Protein AF-T0YMU3-F1 (afdb_monomer_lite)

Organism: NCBI:txid410659

Structure (mmCIF, N/CA/C/O backbone):
data_AF-T0YMU3-F1
#
_entry.id   AF-T0YMU3-F1
#
loop_
_atom_site.group_PDB
_atom_site.id
_atom_site.type_symbol
_atom_site.label_atom_id
_atom_site.label_alt_id
_atom_site.label_comp_id
_atom_site.label_asym_id
_atom_site.label_entity_id
_atom_site.label_seq_id
_atom_site.pdbx_PDB_ins_code
_atom_site.Cartn_x
_atom_site.Cartn_y
_atom_site.Cartn_z
_atom_site.occupancy
_atom_site.B_iso_or_equiv
_atom_site.auth_seq_id
_atom_site.auth_comp_id
_atom_site.auth_asym_id
_atom_site.auth_atom_id
_atom_site.pdbx_PDB_model_num
ATOM 1 N N . MET A 1 1 ? -2.457 -45.341 -5.471 1.00 44.94 1 MET A N 1
ATOM 2 C CA . MET A 1 1 ? -1.521 -44.387 -6.099 1.00 44.94 1 MET A CA 1
ATOM 3 C C . MET A 1 1 ? -0.356 -44.243 -5.144 1.00 44.94 1 MET A C 1
ATOM 5 O O . MET A 1 1 ? -0.591 -43.843 -4.011 1.00 44.94 1 MET A O 1
ATOM 9 N N . ASN A 1 2 ? 0.832 -44.693 -5.548 1.00 43.16 2 ASN A N 1
ATOM 10 C CA . ASN A 1 2 ? 2.044 -44.592 -4.737 1.00 43.16 2 ASN A CA 1
ATOM 11 C C . ASN A 1 2 ? 2.611 -43.175 -4.875 1.00 43.16 2 ASN A C 1
ATOM 13 O O . ASN A 1 2 ? 2.679 -42.646 -5.979 1.00 43.16 2 ASN A O 1
ATOM 17 N N . PHE A 1 3 ? 3.002 -42.568 -3.755 1.00 49.69 3 PHE A N 1
ATOM 18 C CA . PHE A 1 3 ? 3.592 -41.224 -3.698 1.00 49.69 3 PHE A CA 1
ATOM 19 C C . PHE A 1 3 ? 5.042 -41.167 -4.225 1.00 49.69 3 PHE A C 1
ATOM 21 O O . PHE A 1 3 ? 5.629 -40.092 -4.270 1.00 49.69 3 PHE A O 1
ATOM 28 N N . GLU A 1 4 ? 5.613 -42.305 -4.629 1.00 56.09 4 GLU A N 1
ATOM 29 C CA . GLU A 1 4 ? 7.025 -42.444 -5.015 1.00 56.09 4 GLU A CA 1
ATOM 30 C C . GLU A 1 4 ? 7.305 -42.182 -6.508 1.00 56.09 4 GLU A C 1
ATOM 32 O O . GLU A 1 4 ? 8.465 -42.104 -6.896 1.00 56.09 4 GLU A O 1
ATOM 37 N N . ASP A 1 5 ? 6.268 -41.977 -7.330 1.00 59.19 5 ASP A N 1
ATOM 38 C CA . ASP A 1 5 ? 6.400 -41.716 -8.776 1.00 59.19 5 ASP A CA 1
ATOM 39 C C . ASP A 1 5 ? 6.232 -40.229 -9.156 1.00 59.19 5 ASP A C 1
ATOM 41 O O . ASP A 1 5 ? 6.132 -39.887 -10.337 1.00 59.19 5 ASP A O 1
ATOM 45 N N . LEU A 1 6 ? 6.178 -39.315 -8.179 1.00 56.62 6 LEU A N 1
ATOM 46 C CA . LEU A 1 6 ? 6.186 -37.882 -8.479 1.00 56.62 6 LEU A CA 1
ATOM 47 C C . LEU A 1 6 ? 7.613 -37.460 -8.857 1.00 56.62 6 LEU A C 1
ATOM 49 O O . LEU A 1 6 ? 8.537 -37.708 -8.080 1.00 56.62 6 LEU A O 1
ATOM 53 N N . PRO A 1 7 ? 7.829 -36.816 -10.019 1.00 61.72 7 PRO A N 1
ATOM 54 C CA . PRO A 1 7 ? 9.152 -36.331 -10.374 1.00 61.72 7 PRO A CA 1
ATOM 55 C C . PRO A 1 7 ? 9.630 -35.363 -9.289 1.00 61.72 7 PRO A C 1
ATOM 57 O O . PRO A 1 7 ? 8.963 -34.370 -8.994 1.00 61.72 7 PRO A O 1
ATOM 60 N N . VAL A 1 8 ? 10.789 -35.653 -8.693 1.00 61.91 8 VAL A N 1
ATOM 61 C CA . VAL A 1 8 ? 11.497 -34.709 -7.824 1.00 61.91 8 VAL A CA 1
ATOM 62 C C . VAL A 1 8 ? 11.990 -33.580 -8.721 1.00 61.91 8 VAL A C 1
ATOM 64 O O . VAL A 1 8 ? 13.068 -33.649 -9.310 1.00 61.91 8 VAL A O 1
ATOM 67 N N . VAL A 1 9 ? 11.155 -32.561 -8.895 1.00 61.34 9 VAL A N 1
ATOM 68 C CA . VAL A 1 9 ? 11.551 -31.329 -9.564 1.00 61.34 9 VAL A CA 1
ATOM 69 C C . VAL A 1 9 ? 12.441 -30.575 -8.587 1.00 61.34 9 VAL A C 1
ATOM 71 O O . VAL A 1 9 ? 12.018 -30.272 -7.472 1.00 61.34 9 VAL A O 1
ATOM 74 N N . ASP A 1 10 ? 13.685 -30.301 -8.978 1.00 61.12 10 ASP A N 1
ATOM 75 C CA . ASP A 1 10 ? 14.541 -29.407 -8.202 1.00 61.12 10 ASP A CA 1
ATOM 76 C C . ASP A 1 10 ? 13.818 -28.048 -8.110 1.00 61.12 10 ASP A C 1
ATOM 78 O O . ASP A 1 10 ? 13.547 -27.439 -9.151 1.00 61.12 10 ASP A O 1
ATOM 82 N N . PRO A 1 11 ? 13.474 -27.555 -6.906 1.00 55.94 11 PRO A N 1
ATOM 83 C CA . PRO A 1 11 ? 12.776 -26.280 -6.754 1.00 55.94 11 PRO A CA 1
ATOM 84 C C . PRO A 1 11 ? 13.601 -25.095 -7.281 1.00 55.94 11 PRO A C 1
ATOM 86 O O . PRO A 1 11 ? 13.056 -24.017 -7.487 1.00 55.94 11 PRO A O 1
ATOM 89 N N . ARG A 1 12 ? 14.904 -25.286 -7.543 1.00 57.00 12 ARG A N 1
ATOM 90 C CA . ARG A 1 12 ? 15.777 -24.312 -8.217 1.00 57.00 12 ARG A CA 1
ATOM 91 C C . ARG A 1 12 ? 15.673 -24.355 -9.748 1.00 57.00 12 ARG A C 1
ATOM 93 O O . ARG A 1 12 ? 16.160 -23.442 -10.401 1.00 57.00 12 ARG A O 1
ATOM 100 N N . VAL A 1 13 ? 15.087 -25.409 -10.322 1.00 54.06 13 VAL A N 1
ATOM 101 C CA . VAL A 1 13 ? 14.961 -25.633 -11.777 1.00 54.06 13 VAL A CA 1
ATOM 102 C C . VAL A 1 13 ? 13.567 -25.258 -12.285 1.00 54.06 13 VAL A C 1
ATOM 104 O O . VAL A 1 13 ? 13.437 -24.785 -13.411 1.00 54.06 13 VAL A O 1
ATOM 107 N N . ALA A 1 14 ? 12.527 -25.381 -11.455 1.00 53.16 14 ALA A N 1
ATOM 108 C CA . ALA A 1 14 ? 11.213 -24.802 -11.734 1.00 53.16 14 ALA A CA 1
ATOM 109 C C . ALA A 1 14 ? 11.181 -23.322 -11.333 1.00 53.16 14 ALA A C 1
ATOM 111 O O . ALA A 1 14 ? 10.471 -22.923 -10.413 1.00 53.16 14 ALA A O 1
ATOM 112 N N . GLN A 1 15 ? 11.977 -22.500 -12.012 1.00 59.16 15 GLN A N 1
ATOM 113 C CA . GLN A 1 15 ? 11.852 -21.058 -11.875 1.00 59.16 15 GLN A CA 1
ATOM 114 C C . GLN A 1 15 ? 10.600 -20.648 -12.653 1.00 59.16 15 GLN A C 1
ATOM 116 O O . GLN A 1 15 ? 10.617 -20.558 -13.881 1.00 59.16 15 GLN A O 1
ATOM 121 N N . VAL A 1 16 ? 9.482 -20.491 -11.943 1.00 62.75 16 VAL A N 1
ATOM 122 C CA . VAL A 1 16 ? 8.298 -19.843 -12.513 1.00 62.75 16 VAL A CA 1
ATOM 123 C C . VAL A 1 16 ? 8.773 -18.494 -13.070 1.00 62.75 16 VAL A C 1
ATOM 125 O O . VAL A 1 16 ? 9.503 -17.794 -12.359 1.00 62.75 16 VAL A O 1
ATOM 128 N N . PRO A 1 17 ? 8.473 -18.148 -14.335 1.00 75.19 17 PRO A N 1
ATOM 129 C CA . PRO A 1 17 ? 8.868 -16.855 -14.872 1.00 75.19 17 PRO A CA 1
ATOM 130 C C . PRO A 1 17 ? 8.362 -15.741 -13.956 1.00 75.19 17 PRO A C 1
ATOM 132 O O . PRO A 1 17 ? 7.219 -15.794 -13.504 1.00 75.19 17 PRO A O 1
ATOM 135 N N . PHE A 1 18 ? 9.203 -14.739 -13.701 1.00 80.88 18 PHE A N 1
ATOM 136 C CA . PHE A 1 18 ? 8.749 -13.513 -13.057 1.00 80.88 18 PHE A CA 1
ATOM 137 C C . PHE A 1 18 ? 7.575 -12.906 -13.836 1.00 80.88 18 PHE A C 1
ATOM 139 O O . PHE A 1 18 ? 7.541 -12.965 -15.067 1.00 80.88 18 PHE A O 1
ATOM 146 N N . GLY A 1 19 ? 6.642 -12.294 -13.116 1.00 80.44 19 GLY A N 1
ATOM 147 C CA . GLY A 1 19 ? 5.467 -11.629 -13.677 1.00 80.44 19 GLY A CA 1
ATOM 148 C C . GLY A 1 19 ? 4.324 -12.602 -13.955 1.00 80.44 19 GLY A C 1
ATOM 149 O O . GLY A 1 19 ? 3.495 -12.350 -14.824 1.00 80.44 19 GLY A O 1
ATOM 150 N N . SER A 1 20 ? 4.302 -13.738 -13.257 1.00 86.75 20 SER A N 1
ATOM 151 C CA . SER A 1 20 ? 3.274 -14.772 -13.402 1.00 86.75 20 SER A CA 1
ATOM 152 C C . SER A 1 20 ? 2.088 -14.585 -12.454 1.00 86.75 20 SER A C 1
ATOM 154 O O . SER A 1 20 ? 1.052 -15.227 -12.629 1.00 86.75 20 SER A O 1
ATOM 156 N N . MET A 1 21 ? 2.231 -13.721 -11.446 1.00 88.50 21 MET A N 1
ATOM 157 C CA . MET A 1 21 ? 1.178 -13.439 -10.475 1.00 88.50 21 MET A CA 1
ATOM 158 C C . MET A 1 21 ? 0.064 -12.585 -11.083 1.00 88.50 21 MET A C 1
ATOM 160 O O . MET A 1 21 ? 0.312 -11.671 -11.866 1.00 88.50 21 MET A O 1
ATOM 164 N N . GLU A 1 22 ? -1.177 -12.862 -10.679 1.00 92.75 22 GLU A N 1
ATOM 165 C CA . GLU A 1 22 ? -2.314 -12.013 -11.030 1.00 92.75 22 GLU A CA 1
ATOM 166 C C . GLU A 1 22 ? -2.095 -10.585 -10.520 1.00 92.75 22 GLU A C 1
ATOM 168 O O . GLU A 1 22 ? -1.696 -10.378 -9.364 1.00 92.75 22 GLU A O 1
ATOM 173 N N . THR A 1 23 ? -2.404 -9.613 -11.384 1.00 95.31 23 THR A N 1
ATOM 174 C CA . THR A 1 23 ? -2.271 -8.184 -11.089 1.00 95.31 23 THR A CA 1
ATOM 175 C C . THR A 1 23 ? -3.065 -7.805 -9.852 1.00 95.31 23 THR A C 1
ATOM 177 O O . THR A 1 23 ? -2.510 -7.163 -8.975 1.00 95.31 23 THR A O 1
ATOM 180 N N . VAL A 1 24 ? -4.325 -8.232 -9.736 1.00 97.31 24 VAL A N 1
ATOM 181 C CA . VAL A 1 24 ? -5.181 -7.939 -8.579 1.00 97.31 24 VAL A CA 1
ATOM 182 C C . VAL A 1 24 ? -5.633 -9.243 -7.943 1.00 97.31 24 VAL A C 1
ATOM 184 O O . VAL A 1 24 ? -6.278 -10.061 -8.593 1.00 97.31 24 VAL A O 1
ATOM 187 N N . THR A 1 25 ? -5.341 -9.423 -6.658 1.00 97.75 25 THR A N 1
ATOM 188 C CA . THR A 1 25 ? -5.752 -10.610 -5.898 1.00 97.75 25 THR A CA 1
ATOM 189 C C . THR A 1 25 ? -6.346 -10.204 -4.553 1.00 97.75 25 THR A C 1
ATOM 191 O O . THR A 1 25 ? -5.732 -9.457 -3.791 1.00 97.75 25 THR A O 1
ATOM 194 N N . GLU A 1 26 ? -7.518 -10.739 -4.216 1.00 97.00 26 GLU A N 1
ATOM 195 C CA . GLU A 1 26 ? -8.064 -10.664 -2.857 1.00 97.00 26 GLU A CA 1
ATOM 196 C C . GLU A 1 26 ? -7.357 -11.700 -1.975 1.00 97.00 26 GLU A C 1
ATOM 198 O O . GLU A 1 26 ? -7.440 -12.902 -2.223 1.00 97.00 26 GLU A O 1
ATOM 203 N N . ILE A 1 27 ? -6.631 -11.240 -0.956 1.00 93.62 27 ILE A N 1
ATOM 204 C CA . ILE A 1 27 ? -5.847 -12.105 -0.055 1.00 93.62 27 ILE A CA 1
ATOM 205 C C . ILE A 1 27 ? -6.704 -12.582 1.134 1.00 93.62 27 ILE A C 1
ATOM 207 O O . ILE A 1 27 ? -6.351 -13.520 1.847 1.00 93.62 27 ILE A O 1
ATOM 211 N N . GLY A 1 28 ? -7.860 -11.952 1.335 1.00 92.31 28 GLY A N 1
ATOM 212 C CA . GLY A 1 28 ? -8.831 -12.253 2.377 1.00 92.31 28 GLY A CA 1
ATOM 213 C C . GLY A 1 28 ? -9.888 -11.148 2.459 1.00 92.31 28 GLY A C 1
ATOM 214 O O . GLY A 1 28 ? -9.933 -10.286 1.582 1.00 92.31 28 GLY A O 1
ATOM 215 N N . PRO A 1 29 ? -10.713 -11.121 3.520 1.00 90.94 29 PRO A N 1
ATOM 216 C CA . PRO A 1 29 ? -11.782 -10.127 3.646 1.00 90.94 29 PRO A CA 1
ATOM 217 C C . PRO A 1 29 ? -11.267 -8.688 3.807 1.00 90.94 29 PRO A C 1
ATOM 219 O O . PRO A 1 29 ? -11.980 -7.750 3.467 1.00 90.94 29 PRO A O 1
ATOM 222 N N . ASN A 1 30 ? -10.032 -8.518 4.295 1.00 95.62 30 ASN A N 1
ATOM 223 C CA . ASN A 1 30 ? -9.503 -7.223 4.732 1.00 95.62 30 ASN A CA 1
ATOM 224 C C . ASN A 1 30 ? -8.261 -6.783 3.937 1.00 95.62 30 ASN A C 1
ATOM 226 O O . ASN A 1 30 ? -7.572 -5.854 4.354 1.00 95.62 30 ASN A O 1
ATOM 230 N N . ALA A 1 31 ? -7.911 -7.473 2.847 1.00 97.38 31 ALA A N 1
ATOM 231 C CA . ALA A 1 31 ? -6.704 -7.156 2.089 1.00 97.38 31 ALA A CA 1
ATOM 232 C C . ALA A 1 31 ? -6.831 -7.486 0.600 1.00 97.38 31 ALA A C 1
ATOM 234 O O . ALA A 1 31 ? -7.190 -8.604 0.219 1.00 97.38 31 ALA A O 1
ATOM 235 N N . ILE A 1 32 ? -6.445 -6.525 -0.237 1.00 98.25 32 ILE A N 1
ATOM 236 C CA . ILE A 1 32 ? -6.298 -6.686 -1.686 1.00 98.25 32 ILE A CA 1
ATOM 237 C C . ILE A 1 32 ? -4.840 -6.403 -2.038 1.00 98.25 32 ILE A C 1
ATOM 239 O O . ILE A 1 32 ? -4.292 -5.396 -1.599 1.00 98.25 32 ILE A O 1
ATOM 243 N N . ARG A 1 33 ? -4.206 -7.277 -2.820 1.00 97.56 33 ARG A N 1
ATOM 244 C CA . ARG A 1 33 ? -2.864 -7.060 -3.372 1.00 97.56 33 ARG A CA 1
ATOM 245 C C . ARG A 1 33 ? -2.971 -6.635 -4.827 1.00 97.56 33 ARG A C 1
ATOM 247 O O . ARG A 1 33 ? -3.731 -7.240 -5.582 1.00 97.56 33 ARG A O 1
ATOM 254 N N . ILE A 1 34 ? -2.170 -5.648 -5.204 1.00 97.19 34 ILE A N 1
ATOM 255 C CA . ILE A 1 34 ? -2.026 -5.147 -6.564 1.00 97.19 34 ILE A CA 1
ATOM 256 C C . ILE A 1 34 ? -0.542 -5.200 -6.936 1.00 97.19 34 ILE A C 1
ATOM 258 O O . ILE A 1 34 ? 0.286 -4.580 -6.270 1.00 97.19 34 ILE A O 1
ATOM 262 N N . VAL A 1 35 ? -0.200 -5.968 -7.966 1.00 94.81 35 VAL A N 1
ATOM 263 C CA . VAL A 1 35 ? 1.173 -6.162 -8.448 1.00 94.81 35 VAL A CA 1
ATOM 264 C C . VAL A 1 35 ? 1.442 -5.184 -9.584 1.00 94.81 35 VAL A C 1
ATOM 266 O O . VAL A 1 35 ? 0.740 -5.200 -10.594 1.00 94.81 35 VAL A O 1
ATOM 269 N N . ALA A 1 36 ? 2.463 -4.346 -9.432 1.00 93.19 36 ALA A N 1
ATOM 270 C CA . ALA A 1 36 ? 2.883 -3.435 -10.488 1.00 93.19 36 ALA A CA 1
ATOM 271 C C . ALA A 1 36 ? 3.528 -4.196 -11.664 1.00 93.19 36 ALA A C 1
ATOM 273 O O . ALA A 1 36 ? 4.223 -5.190 -11.442 1.00 93.19 36 ALA A O 1
ATOM 274 N N . PRO A 1 37 ? 3.385 -3.721 -12.916 1.00 90.75 37 PRO A N 1
ATOM 275 C CA . PRO A 1 37 ? 3.946 -4.369 -14.105 1.00 90.75 37 PRO A CA 1
ATOM 276 C C . PRO A 1 37 ? 5.457 -4.095 -14.261 1.00 90.75 37 PRO A C 1
ATOM 278 O O . PRO A 1 37 ? 5.933 -3.680 -15.315 1.00 90.75 37 PRO A O 1
ATOM 281 N N . ASN A 1 38 ? 6.234 -4.299 -13.195 1.00 88.94 38 ASN A N 1
ATOM 282 C CA . ASN A 1 38 ? 7.669 -4.018 -13.119 1.00 88.94 38 ASN A CA 1
ATOM 283 C C . ASN A 1 38 ? 8.489 -5.247 -12.688 1.00 88.94 38 ASN A C 1
ATOM 285 O O . ASN A 1 38 ? 9.461 -5.109 -11.947 1.00 88.94 38 ASN A O 1
ATOM 289 N N . ALA A 1 39 ? 8.098 -6.444 -13.135 1.00 89.75 39 ALA A N 1
ATOM 290 C CA . ALA A 1 39 ? 8.767 -7.707 -12.824 1.00 89.75 39 ALA A CA 1
ATOM 291 C C . ALA A 1 39 ? 10.267 -7.699 -13.193 1.00 89.75 39 ALA A C 1
ATOM 293 O O . ALA A 1 39 ? 10.661 -7.275 -14.282 1.00 89.75 39 ALA A O 1
ATOM 294 N N . SER A 1 40 ? 11.123 -8.175 -12.288 1.00 84.88 40 SER A N 1
ATOM 295 C CA . SER A 1 40 ? 12.583 -8.208 -12.457 1.00 84.88 40 SER A CA 1
ATOM 296 C C . SER A 1 40 ? 13.233 -9.148 -11.432 1.00 84.88 40 SER A C 1
ATOM 298 O O . SER A 1 40 ? 12.578 -9.548 -10.475 1.00 84.88 40 SER A O 1
ATOM 300 N N . PRO A 1 41 ? 14.538 -9.461 -11.534 1.00 85.56 41 PRO A N 1
ATOM 301 C CA . PRO A 1 41 ? 15.234 -10.203 -10.481 1.00 85.56 41 PRO A CA 1
ATOM 302 C C . PRO A 1 41 ? 15.147 -9.570 -9.082 1.00 85.56 41 PRO A C 1
ATOM 304 O O . PRO A 1 41 ? 15.241 -10.292 -8.095 1.00 85.56 41 PRO A O 1
ATOM 307 N N . MET A 1 42 ? 14.971 -8.245 -8.996 1.00 83.31 42 MET A N 1
ATOM 308 C CA . MET A 1 42 ? 14.868 -7.519 -7.724 1.00 83.31 42 MET A CA 1
ATOM 309 C C . MET A 1 42 ? 13.428 -7.412 -7.215 1.00 83.31 42 MET A C 1
ATOM 311 O O . MET A 1 42 ? 13.195 -7.466 -6.013 1.00 83.31 42 MET A O 1
ATOM 315 N N . THR A 1 43 ? 12.463 -7.273 -8.122 1.00 83.81 43 THR A N 1
ATOM 316 C CA . THR A 1 43 ? 11.035 -7.072 -7.812 1.00 83.81 43 THR A CA 1
ATOM 317 C C . THR A 1 43 ? 10.211 -8.354 -7.937 1.00 83.81 43 THR A C 1
ATOM 319 O O . THR A 1 43 ? 9.021 -8.341 -7.645 1.00 83.81 43 THR A O 1
ATOM 322 N N . LEU A 1 44 ? 10.831 -9.467 -8.341 1.00 89.25 44 LEU A N 1
ATOM 323 C CA . LEU A 1 44 ? 10.187 -10.748 -8.632 1.00 89.25 44 LEU A CA 1
ATOM 324 C C . LEU A 1 44 ? 9.033 -10.549 -9.622 1.00 89.25 44 LEU A C 1
ATOM 326 O O . LEU A 1 44 ? 9.260 -10.041 -10.718 1.00 89.25 44 LEU A O 1
ATOM 330 N N . ASP A 1 45 ? 7.807 -10.912 -9.250 1.00 88.56 45 ASP A N 1
ATOM 331 C CA . ASP A 1 45 ? 6.618 -10.708 -10.077 1.00 88.56 45 ASP A CA 1
ATOM 332 C C . ASP A 1 45 ? 6.195 -9.242 -10.232 1.00 88.56 45 ASP A C 1
ATOM 334 O O . ASP A 1 45 ? 5.412 -8.928 -11.125 1.00 88.56 45 ASP A O 1
ATOM 338 N N . GLY A 1 46 ? 6.751 -8.352 -9.412 1.00 89.75 46 GLY A N 1
ATOM 339 C CA . GLY A 1 46 ? 6.484 -6.923 -9.397 1.00 89.75 46 GLY A CA 1
ATOM 340 C C . GLY A 1 46 ? 6.384 -6.387 -7.971 1.00 89.75 46 GLY A C 1
ATOM 341 O O . GLY A 1 46 ? 6.232 -7.132 -6.999 1.00 89.75 46 GLY A O 1
ATOM 342 N N . THR A 1 47 ? 6.456 -5.065 -7.833 1.00 90.31 47 THR A N 1
ATOM 343 C CA . THR A 1 47 ? 6.228 -4.404 -6.546 1.00 90.31 47 THR A CA 1
ATOM 344 C C . THR A 1 47 ? 4.781 -4.624 -6.118 1.00 90.31 47 THR A C 1
ATOM 346 O O . THR A 1 47 ? 3.853 -4.361 -6.881 1.00 90.31 47 THR A O 1
ATOM 349 N N . ASN A 1 48 ? 4.587 -5.083 -4.884 1.00 93.75 48 ASN A N 1
ATOM 350 C CA . ASN A 1 48 ? 3.260 -5.276 -4.317 1.00 93.75 48 ASN A CA 1
ATOM 351 C C . ASN A 1 48 ? 2.793 -4.002 -3.618 1.00 93.75 48 ASN A C 1
ATOM 353 O O . ASN A 1 48 ? 3.428 -3.560 -2.668 1.00 93.75 48 ASN A O 1
ATOM 357 N N . THR A 1 49 ? 1.646 -3.483 -4.037 1.00 95.25 49 THR A N 1
ATOM 358 C CA . THR A 1 49 ? 0.855 -2.517 -3.276 1.00 95.25 49 THR A CA 1
ATOM 359 C C . THR A 1 49 ? -0.306 -3.247 -2.624 1.00 95.25 49 THR A C 1
ATOM 361 O O . THR A 1 49 ? -0.976 -4.053 -3.272 1.00 95.25 49 THR A O 1
ATOM 364 N N . TYR A 1 50 ? -0.568 -2.977 -1.349 1.00 96.94 50 TYR A N 1
ATOM 365 C CA . TYR A 1 50 ? -1.701 -3.575 -0.642 1.00 96.94 50 TYR A CA 1
ATOM 366 C C . TYR A 1 50 ? -2.733 -2.521 -0.266 1.00 96.94 50 TYR A C 1
ATOM 368 O O . TYR A 1 50 ? -2.390 -1.417 0.145 1.00 96.94 50 TYR A O 1
ATOM 376 N N . LEU A 1 51 ? -4.006 -2.885 -0.358 1.00 97.94 51 LEU A N 1
ATOM 377 C CA . LEU A 1 51 ? -5.118 -2.133 0.208 1.00 97.94 51 LEU A CA 1
ATOM 378 C C . LEU A 1 51 ? -5.598 -2.883 1.447 1.00 97.94 51 LEU A C 1
ATOM 380 O O . LEU A 1 51 ? -6.155 -3.976 1.320 1.00 97.94 51 LEU A O 1
ATOM 384 N N . LEU A 1 52 ? -5.346 -2.328 2.633 1.00 98.06 52 LEU A N 1
ATOM 385 C CA . LEU A 1 52 ? -5.897 -2.838 3.889 1.00 98.06 52 LEU A CA 1
ATOM 386 C C . LEU A 1 52 ? -7.284 -2.246 4.082 1.00 98.06 52 LEU A C 1
ATOM 388 O O . LEU A 1 52 ? -7.398 -1.031 4.194 1.00 98.06 52 LEU A O 1
ATOM 392 N N . VAL A 1 53 ? -8.308 -3.091 4.146 1.00 98.19 53 VAL A N 1
ATOM 393 C CA . VAL A 1 53 ? -9.716 -2.681 4.130 1.00 98.19 53 VAL A CA 1
ATOM 394 C C . VAL A 1 53 ? -10.353 -2.902 5.501 1.00 98.19 53 VAL A C 1
ATOM 396 O O . VAL A 1 53 ? -10.330 -4.014 6.035 1.00 98.19 53 VAL A O 1
ATOM 399 N N . GLY A 1 54 ? -10.908 -1.831 6.066 1.00 97.56 54 GLY A N 1
ATOM 400 C CA . GLY A 1 54 ? -11.699 -1.838 7.292 1.00 97.56 54 GLY A CA 1
ATOM 401 C C . GLY A 1 54 ? -13.152 -2.260 7.064 1.00 97.56 54 GLY A C 1
ATOM 402 O O . GLY A 1 54 ? -13.636 -2.361 5.935 1.00 97.56 54 GLY A O 1
ATOM 403 N N . ASP A 1 55 ? -13.876 -2.505 8.157 1.00 96.62 55 ASP A N 1
ATOM 404 C CA . ASP A 1 55 ? -15.262 -2.990 8.119 1.00 96.62 55 ASP A CA 1
ATOM 405 C C . ASP A 1 55 ? -16.288 -1.937 7.660 1.00 96.62 55 ASP A C 1
ATOM 407 O O . ASP A 1 55 ? -17.448 -2.275 7.410 1.00 96.62 55 ASP A O 1
ATOM 411 N N . LYS A 1 56 ? -15.873 -0.676 7.494 1.00 97.12 56 LYS A N 1
ATOM 412 C CA . LYS A 1 56 ? -16.666 0.426 6.928 1.00 97.12 56 LYS A CA 1
ATOM 413 C C . LYS A 1 56 ? -16.054 0.981 5.643 1.00 97.12 56 LYS A C 1
A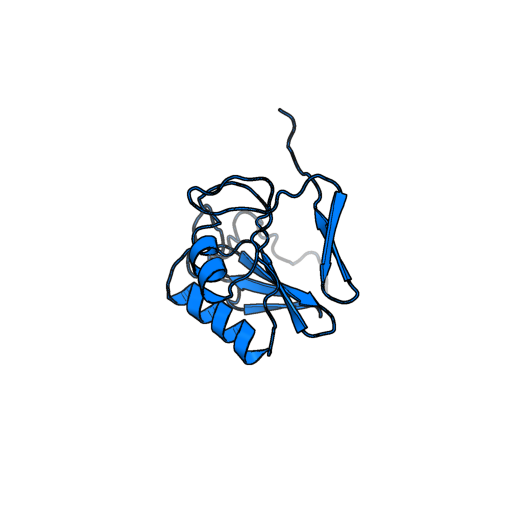TOM 415 O O . LYS A 1 56 ? -16.341 2.118 5.282 1.00 97.12 56 LYS A O 1
ATOM 420 N N . LEU A 1 57 ? -15.266 0.165 4.940 1.00 96.94 57 LEU A N 1
ATOM 421 C CA . LEU A 1 57 ? -14.619 0.488 3.662 1.00 96.94 57 LEU A CA 1
ATOM 422 C C . LEU A 1 57 ? -13.505 1.540 3.748 1.00 96.94 57 LEU A C 1
ATOM 424 O O . LEU A 1 57 ? -12.932 1.877 2.712 1.00 96.94 57 LEU A O 1
ATOM 428 N N . SER A 1 58 ? -13.136 2.006 4.947 1.00 98.19 58 SER A N 1
ATOM 429 C CA . SER A 1 58 ? -11.886 2.744 5.130 1.00 98.19 58 SER A CA 1
ATOM 430 C C . SER A 1 58 ? -10.727 1.900 4.604 1.00 98.19 58 SER A C 1
ATOM 432 O O . SER A 1 58 ? -10.693 0.690 4.839 1.00 98.19 58 SER A O 1
ATOM 434 N N . THR A 1 59 ? -9.767 2.509 3.911 1.00 98.25 59 THR A N 1
ATOM 435 C CA . THR A 1 59 ? -8.605 1.783 3.395 1.00 98.25 59 THR A CA 1
ATOM 436 C C . THR A 1 59 ? -7.291 2.495 3.666 1.00 98.25 59 THR A C 1
ATOM 438 O O . THR A 1 59 ? -7.174 3.709 3.503 1.00 98.25 59 THR A O 1
ATOM 441 N N . PHE A 1 60 ? -6.267 1.723 4.021 1.00 98.12 60 PHE A N 1
ATOM 442 C CA . PHE A 1 60 ? -4.877 2.169 3.948 1.00 98.12 60 PHE A CA 1
ATOM 443 C C . PHE A 1 60 ? -4.205 1.584 2.709 1.00 98.12 60 PHE A C 1
ATOM 445 O O . PHE A 1 60 ? -4.401 0.408 2.398 1.00 98.12 60 PHE A O 1
ATOM 452 N N . ILE A 1 61 ? -3.412 2.400 2.016 1.00 97.00 61 ILE A N 1
ATOM 453 C CA . ILE A 1 61 ? -2.571 1.968 0.894 1.00 97.00 61 ILE A CA 1
ATOM 454 C C . ILE A 1 61 ? -1.180 1.675 1.452 1.00 97.00 61 ILE A C 1
ATOM 456 O O . ILE A 1 61 ? -0.552 2.564 2.013 1.00 97.00 61 ILE A O 1
ATOM 460 N N . VAL A 1 62 ? -0.691 0.449 1.315 1.00 95.12 62 VAL A N 1
ATOM 461 C CA . VAL A 1 62 ? 0.619 0.024 1.826 1.00 95.12 62 VAL A CA 1
ATOM 462 C C . VAL A 1 62 ? 1.581 -0.167 0.666 1.00 95.12 62 VAL A C 1
ATOM 464 O O . VAL A 1 62 ? 1.232 -0.858 -0.293 1.00 95.12 62 VAL A O 1
ATOM 467 N N . ASP A 1 63 ? 2.770 0.427 0.778 1.00 91.50 63 ASP A N 1
ATOM 468 C CA . ASP A 1 63 ? 3.850 0.386 -0.216 1.00 91.50 63 ASP A CA 1
ATOM 469 C C . ASP A 1 63 ? 3.337 0.687 -1.638 1.00 91.50 63 ASP A C 1
ATOM 471 O O . ASP A 1 63 ? 3.243 -0.198 -2.501 1.00 91.50 63 ASP A O 1
ATOM 475 N N . PRO A 1 64 ? 2.918 1.942 -1.895 1.00 86.69 64 PRO A N 1
ATOM 476 C CA . PRO A 1 64 ? 2.434 2.342 -3.204 1.00 86.69 64 PRO A CA 1
ATOM 477 C C . PRO A 1 64 ? 3.619 2.303 -4.166 1.00 86.69 64 PRO A C 1
ATOM 479 O O . PRO A 1 64 ? 4.508 3.142 -4.062 1.00 86.69 64 PRO A O 1
ATOM 482 N N . GLY A 1 65 ? 3.632 1.298 -5.048 1.00 82.50 65 GLY A N 1
ATOM 483 C CA . GLY A 1 65 ? 4.782 0.902 -5.856 1.00 82.50 65 GLY A CA 1
ATOM 484 C C . GLY A 1 65 ? 5.267 1.965 -6.859 1.00 82.50 65 GLY A C 1
ATOM 485 O O . GLY A 1 65 ? 5.306 3.158 -6.560 1.00 82.50 65 GLY A O 1
ATOM 486 N N . PRO A 1 66 ? 5.704 1.586 -8.069 1.00 83.62 66 PRO A N 1
ATOM 487 C CA . PRO A 1 66 ? 6.253 2.562 -9.004 1.00 83.62 66 PRO A CA 1
ATOM 488 C C . PRO A 1 66 ? 5.202 3.604 -9.411 1.00 83.62 66 PRO A C 1
ATOM 490 O O . PRO A 1 66 ? 4.007 3.313 -9.506 1.00 83.62 66 PRO A O 1
ATOM 493 N N . SER A 1 67 ? 5.658 4.813 -9.737 1.00 83.81 67 SER A N 1
ATOM 494 C CA . SER A 1 67 ? 4.805 5.941 -10.156 1.00 83.81 67 SER A CA 1
ATOM 495 C C . SER A 1 67 ? 4.287 5.831 -11.600 1.00 83.81 67 SER A C 1
ATOM 497 O O . SER A 1 67 ? 3.799 6.799 -12.187 1.00 83.81 67 SER A O 1
ATOM 499 N N . THR A 1 68 ? 4.382 4.644 -12.200 1.00 88.38 68 THR A N 1
ATOM 500 C CA . THR A 1 68 ? 3.912 4.384 -13.561 1.00 88.38 68 THR A CA 1
ATOM 501 C C . THR A 1 68 ? 2.408 4.602 -13.665 1.00 88.38 68 THR A C 1
ATOM 503 O O . THR A 1 68 ? 1.650 4.079 -12.849 1.00 88.38 68 THR A O 1
ATOM 506 N N . LEU A 1 69 ? 1.976 5.300 -14.718 1.00 89.00 69 LEU A N 1
ATOM 507 C CA . LEU A 1 69 ? 0.565 5.611 -14.954 1.00 89.00 69 LEU A CA 1
ATOM 508 C C . LEU A 1 69 ? -0.337 4.366 -14.922 1.00 89.00 69 LEU A C 1
ATOM 510 O O . LEU A 1 69 ? -1.423 4.428 -14.363 1.00 89.00 69 LEU A O 1
ATOM 514 N N . GLU A 1 70 ? 0.117 3.243 -15.484 1.00 91.19 70 GLU A N 1
ATOM 515 C CA . GLU A 1 70 ? -0.633 1.980 -15.490 1.00 91.19 70 GLU A CA 1
ATOM 516 C C . GLU A 1 70 ? -0.933 1.477 -14.069 1.00 91.19 70 GLU A C 1
ATOM 518 O O . GLU A 1 70 ? -2.093 1.249 -13.738 1.00 91.19 70 GLU A O 1
ATOM 523 N N . HIS A 1 71 ? 0.083 1.401 -13.200 1.00 92.62 71 HIS A N 1
ATOM 524 C CA . HIS A 1 71 ? -0.097 0.980 -11.804 1.00 92.62 71 HIS A CA 1
ATOM 525 C C . HIS A 1 71 ? -0.984 1.948 -11.014 1.00 92.62 71 HIS A C 1
ATOM 527 O O . HIS A 1 71 ? -1.864 1.521 -10.269 1.00 92.62 71 HIS A O 1
ATOM 533 N N . LEU A 1 72 ? -0.801 3.259 -11.211 1.00 92.00 72 LEU A N 1
ATOM 534 C CA . LEU A 1 72 ? -1.625 4.277 -10.552 1.00 92.00 72 LEU A CA 1
ATOM 535 C C . LEU A 1 72 ? -3.109 4.132 -10.923 1.00 92.00 72 LEU A C 1
ATOM 537 O O . LEU A 1 72 ? -3.975 4.198 -10.048 1.00 92.00 72 LEU A O 1
ATOM 541 N N . LEU A 1 73 ? -3.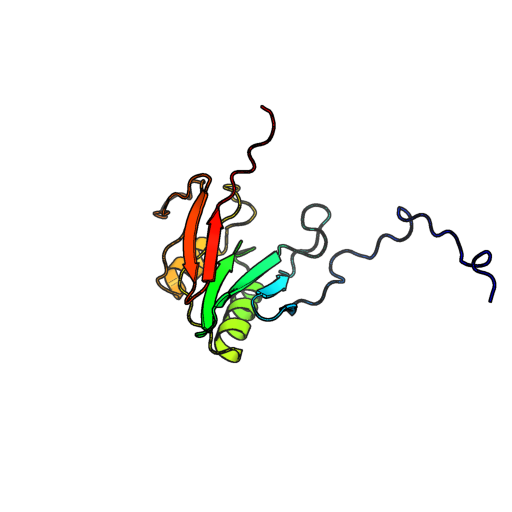399 3.919 -12.210 1.00 94.06 73 LEU A N 1
ATOM 542 C CA . LEU A 1 73 ? -4.761 3.716 -12.701 1.00 94.06 73 LEU A CA 1
ATOM 543 C C . LEU A 1 73 ? -5.365 2.405 -12.194 1.00 94.06 73 LEU A C 1
ATOM 545 O O . LEU A 1 73 ? -6.545 2.399 -11.851 1.00 94.06 73 LEU A O 1
ATOM 549 N N . GLU A 1 74 ? -4.583 1.329 -12.099 1.00 96.19 74 GLU A N 1
ATOM 550 C CA . GLU A 1 74 ? -5.064 0.048 -11.573 1.00 96.19 74 GLU A CA 1
ATOM 551 C C . GLU A 1 74 ? -5.448 0.168 -10.091 1.00 96.19 74 GLU A C 1
ATOM 553 O O . GLU A 1 74 ? -6.561 -0.189 -9.703 1.00 96.19 74 GLU A O 1
ATOM 558 N N . VAL A 1 75 ? -4.581 0.764 -9.262 1.00 96.19 75 VAL A N 1
ATOM 559 C CA . VAL A 1 75 ? -4.871 1.003 -7.836 1.00 96.19 75 VAL A CA 1
ATOM 560 C C . VAL A 1 75 ? -6.116 1.864 -7.659 1.00 96.19 75 VAL A C 1
ATOM 562 O O . VAL A 1 75 ? -7.011 1.504 -6.888 1.00 96.19 75 VAL A O 1
ATOM 565 N N . LYS A 1 76 ? -6.221 2.963 -8.411 1.00 95.75 76 LYS A N 1
ATOM 566 C CA . LYS A 1 76 ? -7.398 3.836 -8.382 1.00 95.75 76 LYS A CA 1
ATOM 567 C C . LYS A 1 76 ? -8.662 3.101 -8.827 1.00 95.75 76 LYS A C 1
ATOM 569 O O . LYS A 1 76 ? -9.684 3.183 -8.152 1.00 95.75 76 LYS A O 1
ATOM 574 N N . GLY A 1 77 ? -8.583 2.334 -9.911 1.00 97.56 77 GLY A N 1
ATOM 575 C CA . GLY A 1 77 ? -9.699 1.548 -10.424 1.00 97.56 77 GLY A CA 1
ATOM 576 C C . GLY A 1 77 ? -10.202 0.519 -9.412 1.00 97.56 77 GLY A C 1
ATOM 577 O O . GLY A 1 77 ? -11.413 0.349 -9.262 1.00 97.56 77 GLY A O 1
ATOM 578 N N . VAL A 1 78 ? -9.303 -0.129 -8.665 1.00 97.88 78 VAL A N 1
ATOM 579 C CA . VAL A 1 78 ? -9.682 -1.044 -7.578 1.00 97.88 78 VAL A CA 1
ATOM 580 C C . VAL A 1 78 ? -10.379 -0.293 -6.442 1.00 97.88 78 VAL A C 1
ATOM 582 O O . VAL A 1 78 ? -11.442 -0.742 -6.008 1.00 97.88 78 VAL A O 1
ATOM 585 N N . ILE A 1 79 ? -9.831 0.843 -5.995 1.00 97.69 79 ILE A N 1
ATOM 586 C CA . ILE A 1 79 ? -10.427 1.691 -4.945 1.00 97.69 79 ILE A CA 1
ATOM 587 C C . ILE A 1 79 ? -11.848 2.115 -5.338 1.00 97.69 79 ILE A C 1
ATOM 589 O O . ILE A 1 79 ? -12.791 1.877 -4.582 1.00 97.69 79 ILE A O 1
ATOM 593 N N . GLU A 1 80 ? -12.027 2.654 -6.546 1.00 97.69 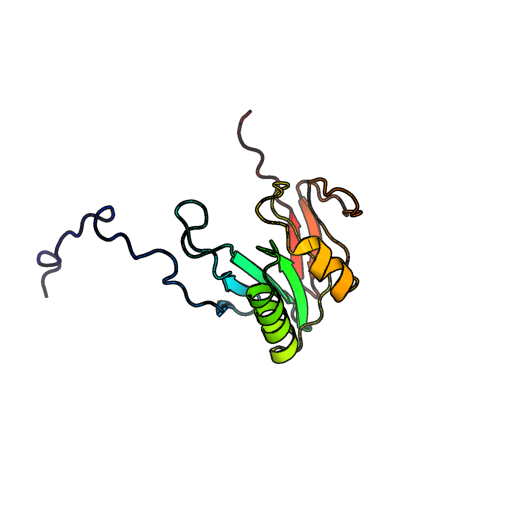80 GLU A N 1
ATOM 594 C CA . GLU A 1 80 ? -13.323 3.113 -7.057 1.00 97.69 80 GLU A CA 1
ATOM 595 C C . GLU A 1 80 ? -14.323 1.960 -7.204 1.00 97.69 80 GLU A C 1
ATOM 597 O O . GLU A 1 80 ? -15.453 2.041 -6.720 1.00 97.69 80 GLU A O 1
ATOM 602 N N . LYS A 1 81 ? -13.910 0.847 -7.823 1.00 97.75 81 LYS A N 1
ATOM 603 C CA . LYS A 1 81 ? -14.771 -0.325 -8.050 1.00 97.75 81 LYS A CA 1
ATOM 604 C C . LYS A 1 81 ? -15.260 -0.952 -6.745 1.00 97.75 81 LYS A C 1
ATOM 606 O O . LYS A 1 81 ? -16.353 -1.518 -6.710 1.00 97.75 81 LYS A O 1
ATOM 611 N N . LYS A 1 82 ? -14.440 -0.902 -5.696 1.00 96.75 82 LYS A N 1
ATOM 612 C CA . LYS A 1 82 ? -14.748 -1.451 -4.371 1.00 96.75 82 LYS A CA 1
ATOM 613 C C . LYS A 1 82 ? -15.424 -0.435 -3.445 1.00 96.75 82 LYS A C 1
ATOM 615 O O . LYS A 1 82 ? -15.921 -0.843 -2.400 1.00 96.75 82 LYS A O 1
ATOM 620 N N . GLY A 1 83 ? -15.480 0.842 -3.830 1.00 97.50 83 GLY A N 1
ATOM 621 C CA . GLY A 1 83 ? -16.036 1.917 -3.008 1.00 97.50 83 GLY A CA 1
ATOM 622 C C . GLY A 1 83 ? -15.231 2.169 -1.734 1.00 97.50 83 GLY A C 1
ATOM 623 O O . GLY A 1 83 ? -15.824 2.442 -0.694 1.00 97.50 83 GLY A O 1
ATOM 624 N N . LEU A 1 84 ? -13.907 2.005 -1.795 1.00 98.12 84 LEU A N 1
ATOM 625 C CA . LEU A 1 84 ? -13.027 2.200 -0.642 1.00 98.12 84 LEU A CA 1
ATOM 626 C C . LEU A 1 84 ? -12.787 3.693 -0.381 1.00 98.12 84 LEU A C 1
ATOM 628 O O . LEU A 1 84 ? -12.709 4.475 -1.326 1.00 98.12 84 LEU A O 1
ATOM 632 N N . ASP A 1 85 ? -12.627 4.062 0.890 1.00 97.81 85 ASP A N 1
ATOM 633 C CA . ASP A 1 85 ? -12.307 5.421 1.348 1.00 97.81 85 ASP A CA 1
ATOM 634 C C . ASP A 1 85 ? -10.851 5.490 1.836 1.00 97.81 85 ASP A C 1
ATOM 636 O O . ASP A 1 85 ? -10.560 5.026 2.945 1.00 97.81 85 ASP A O 1
ATOM 640 N N . PRO A 1 86 ? -9.898 6.001 1.033 1.00 97.69 86 PRO A N 1
ATOM 641 C CA . PRO A 1 86 ? -8.511 6.133 1.460 1.00 97.69 86 PRO A CA 1
ATOM 642 C C . PRO A 1 86 ? -8.384 6.990 2.723 1.00 97.69 86 PRO A C 1
ATOM 644 O O . PRO A 1 86 ? -8.855 8.121 2.784 1.00 97.69 86 PRO A O 1
ATOM 647 N N . ARG A 1 87 ? -7.710 6.455 3.746 1.00 97.44 87 ARG A N 1
ATOM 648 C CA . ARG A 1 87 ? -7.457 7.137 5.028 1.00 97.44 87 ARG A CA 1
ATOM 649 C C . ARG A 1 87 ? -5.991 7.497 5.242 1.00 97.44 87 ARG A C 1
ATOM 651 O O . ARG A 1 87 ? -5.680 8.271 6.143 1.00 97.44 87 ARG A O 1
ATOM 658 N N . GLY A 1 88 ? -5.092 6.917 4.451 1.00 95.81 88 GLY A N 1
ATOM 659 C CA . GLY A 1 88 ? -3.655 7.110 4.589 1.00 95.81 88 GLY A CA 1
ATOM 660 C C . GLY A 1 88 ? -2.833 6.184 3.707 1.00 95.81 88 GLY A C 1
ATOM 661 O O . GLY A 1 88 ? -3.332 5.199 3.152 1.00 95.81 88 GLY A O 1
ATOM 662 N N . ILE A 1 89 ? -1.548 6.499 3.628 1.00 94.94 89 ILE A N 1
ATOM 663 C CA . ILE A 1 89 ? -0.530 5.687 2.964 1.00 94.94 89 ILE A CA 1
ATOM 664 C C . ILE A 1 89 ? 0.457 5.206 4.022 1.00 94.94 89 ILE A C 1
ATOM 666 O O . ILE A 1 89 ? 0.918 6.006 4.830 1.00 94.94 89 ILE A O 1
ATOM 670 N N . LEU A 1 90 ? 0.789 3.918 4.024 1.00 94.00 90 LEU A N 1
ATOM 671 C CA . LEU A 1 90 ? 1.745 3.307 4.943 1.00 94.00 90 LEU A CA 1
ATOM 672 C C . LEU A 1 90 ? 2.978 2.856 4.164 1.00 94.00 90 LEU A C 1
ATOM 674 O O . LEU A 1 90 ? 2.864 2.072 3.223 1.00 94.00 90 LEU A O 1
ATOM 678 N N . LEU A 1 91 ? 4.152 3.322 4.579 1.00 90.50 91 LEU A N 1
ATOM 679 C CA . LEU A 1 91 ? 5.431 2.861 4.046 1.00 90.50 91 LEU A CA 1
ATOM 680 C C . LEU A 1 91 ? 6.084 1.909 5.037 1.00 90.50 91 LEU A C 1
ATOM 682 O O . LEU A 1 91 ? 6.354 2.283 6.182 1.00 90.50 91 LEU A O 1
ATOM 686 N N . THR A 1 92 ? 6.355 0.683 4.598 1.00 86.12 92 THR A N 1
ATOM 687 C CA . THR A 1 92 ? 6.975 -0.343 5.446 1.00 86.12 92 THR A CA 1
ATOM 688 C C . THR A 1 92 ? 8.465 -0.101 5.660 1.00 86.12 92 THR A C 1
ATOM 690 O O . THR A 1 92 ? 9.010 -0.470 6.698 1.00 86.12 92 THR A O 1
ATOM 693 N N . HIS A 1 93 ? 9.135 0.546 4.707 1.00 77.31 93 HIS A N 1
ATOM 694 C CA . HIS A 1 93 ? 10.558 0.853 4.767 1.00 77.31 93 HIS A CA 1
ATOM 695 C C . HIS A 1 93 ? 10.864 2.172 4.047 1.00 77.31 93 HIS A C 1
ATOM 697 O O . HIS A 1 93 ? 10.137 2.607 3.160 1.00 77.31 93 HIS A O 1
ATOM 703 N N . GLY A 1 94 ? 11.947 2.834 4.459 1.00 60.09 94 GLY A N 1
ATOM 704 C CA . GLY A 1 94 ? 12.324 4.164 3.969 1.00 60.09 94 GLY A CA 1
ATOM 705 C C . GLY A 1 94 ? 13.133 4.180 2.671 1.00 60.09 94 GLY A C 1
ATOM 706 O O . GLY A 1 94 ? 13.749 5.203 2.384 1.00 60.09 94 GLY A O 1
ATOM 707 N N . HIS A 1 95 ? 13.213 3.079 1.916 1.00 63.22 95 HIS A N 1
ATOM 708 C CA . HIS A 1 95 ? 13.932 3.118 0.645 1.00 63.22 95 HIS A CA 1
ATOM 709 C C . HIS A 1 95 ? 13.091 3.803 -0.442 1.00 63.22 95 HIS A C 1
ATOM 711 O O . HIS A 1 95 ? 11.880 3.609 -0.575 1.00 63.22 95 HIS A O 1
ATOM 717 N N . PHE A 1 96 ? 13.768 4.639 -1.222 1.00 52.25 96 PHE A N 1
ATOM 718 C CA . PHE A 1 96 ? 13.178 5.437 -2.293 1.00 52.25 96 PHE A CA 1
ATOM 719 C C . PHE A 1 96 ? 12.635 4.576 -3.451 1.00 52.25 96 PHE A C 1
ATOM 721 O O . PHE A 1 96 ? 11.728 4.999 -4.159 1.00 52.25 96 PHE A O 1
ATOM 728 N N . ASP A 1 97 ? 13.146 3.353 -3.625 1.00 53.03 97 ASP A N 1
ATOM 729 C CA . ASP A 1 97 ? 12.837 2.452 -4.746 1.00 53.03 97 ASP A CA 1
ATOM 730 C C . ASP A 1 97 ? 11.472 1.740 -4.651 1.00 53.03 97 ASP A C 1
ATOM 732 O O . ASP A 1 97 ? 11.071 1.055 -5.592 1.00 53.03 97 ASP A O 1
ATOM 736 N N . HIS A 1 98 ? 10.707 1.965 -3.577 1.00 55.03 98 HIS A N 1
ATOM 737 C CA . HIS A 1 98 ? 9.370 1.381 -3.383 1.00 55.03 98 HIS A CA 1
ATOM 738 C C . HIS A 1 98 ? 8.256 2.393 -3.079 1.00 55.03 98 HIS A C 1
ATOM 740 O O . HIS A 1 98 ? 7.120 1.991 -2.842 1.00 55.03 98 HIS A O 1
ATOM 746 N N . SER A 1 99 ? 8.557 3.693 -3.089 1.00 60.75 99 SER A N 1
ATOM 747 C CA . SER A 1 99 ? 7.657 4.745 -2.598 1.00 60.75 99 SER A CA 1
ATOM 748 C C . SER A 1 99 ? 7.372 5.841 -3.628 1.00 60.75 99 SER A C 1
ATOM 750 O O . SER A 1 99 ? 6.808 6.879 -3.279 1.00 60.75 99 SER A O 1
ATOM 752 N N . GLU A 1 100 ? 7.702 5.630 -4.905 1.00 74.50 100 GLU A N 1
ATOM 753 C CA . GLU A 1 100 ? 7.535 6.647 -5.951 1.00 74.50 100 GLU A CA 1
ATOM 754 C C . GLU A 1 100 ? 6.085 7.136 -6.084 1.00 74.50 100 GLU A C 1
ATOM 756 O O . GLU A 1 100 ? 5.838 8.335 -6.239 1.00 74.50 100 GLU A O 1
ATOM 761 N N . ALA A 1 101 ? 5.108 6.228 -5.989 1.00 80.88 101 ALA A N 1
ATOM 762 C CA . ALA A 1 101 ? 3.696 6.587 -6.063 1.00 80.88 101 ALA A CA 1
ATOM 763 C C . ALA A 1 101 ? 3.175 7.280 -4.789 1.00 80.88 101 ALA A C 1
ATOM 765 O O . ALA A 1 101 ? 2.080 7.839 -4.815 1.00 80.88 101 ALA A O 1
ATOM 766 N N . THR A 1 102 ? 3.950 7.322 -3.698 1.00 82.25 102 THR A N 1
ATOM 767 C CA . THR A 1 102 ? 3.542 7.950 -2.426 1.00 82.25 102 THR A CA 1
ATOM 768 C C . THR A 1 102 ? 3.150 9.405 -2.607 1.00 82.25 102 THR A C 1
ATOM 770 O O . THR A 1 102 ? 2.093 9.816 -2.139 1.00 82.25 102 THR A O 1
ATOM 773 N N . LYS A 1 103 ? 3.976 10.187 -3.316 1.00 80.50 103 LYS A N 1
ATOM 774 C CA . LYS A 1 103 ? 3.687 11.608 -3.556 1.00 80.50 103 LYS A CA 1
ATOM 775 C C . LYS A 1 103 ? 2.425 11.777 -4.401 1.00 80.50 103 LYS A C 1
ATOM 777 O O . LYS A 1 103 ? 1.585 12.610 -4.078 1.00 80.50 103 LYS A O 1
ATOM 782 N N . ALA A 1 104 ? 2.280 10.970 -5.453 1.00 83.12 104 ALA A N 1
ATOM 783 C CA . ALA A 1 104 ? 1.126 11.028 -6.344 1.00 83.12 104 ALA A CA 1
ATOM 784 C C . ALA A 1 104 ? -0.177 10.699 -5.601 1.00 83.12 104 ALA A C 1
ATOM 786 O O . ALA A 1 104 ? -1.129 11.468 -5.677 1.00 83.12 104 ALA A O 1
ATOM 787 N N . PHE A 1 105 ? -0.208 9.609 -4.832 1.00 84.56 105 PHE A N 1
ATOM 788 C CA . PHE A 1 105 ? -1.396 9.223 -4.072 1.00 84.56 105 PHE A CA 1
ATOM 789 C C . PHE A 1 105 ? -1.669 10.124 -2.869 1.00 84.56 105 PHE A C 1
ATOM 791 O O . PHE A 1 105 ? -2.831 10.389 -2.582 1.00 84.56 105 PHE A O 1
ATOM 798 N N . GLY A 1 106 ? -0.636 10.615 -2.179 1.00 82.25 106 GLY A N 1
ATOM 799 C CA . GLY A 1 106 ? -0.814 11.541 -1.059 1.00 82.25 106 GLY A CA 1
ATOM 800 C C . GLY A 1 106 ? -1.491 12.839 -1.501 1.00 82.25 106 GLY A C 1
ATOM 801 O O . GLY A 1 106 ? -2.389 13.323 -0.820 1.00 82.25 106 GLY A O 1
ATOM 802 N N . LEU A 1 107 ? -1.112 13.356 -2.677 1.00 82.19 107 LEU A N 1
ATOM 803 C CA . LEU A 1 107 ? -1.751 14.522 -3.291 1.00 82.19 107 LEU A CA 1
ATOM 804 C C . LEU A 1 107 ? -3.143 14.208 -3.852 1.00 82.19 107 LEU A C 1
ATOM 806 O O . LEU A 1 107 ? -4.063 14.983 -3.631 1.00 82.19 107 LEU A O 1
ATOM 810 N N . GLU A 1 108 ? -3.303 13.093 -4.571 1.00 86.88 108 GLU A N 1
ATOM 811 C CA . GLU A 1 108 ? -4.576 12.722 -5.213 1.00 86.88 108 GLU A CA 1
ATOM 812 C C . GLU A 1 108 ? -5.682 12.437 -4.190 1.00 86.88 108 GLU A C 1
ATOM 814 O O . GLU A 1 108 ? -6.824 12.845 -4.390 1.00 86.88 108 GLU A O 1
ATOM 819 N N . PHE A 1 109 ? -5.361 11.723 -3.108 1.00 89.75 109 PHE A N 1
ATOM 820 C CA . PHE A 1 109 ? -6.341 11.335 -2.092 1.00 89.75 109 PHE A CA 1
ATOM 821 C C . PHE A 1 109 ? -6.391 12.294 -0.898 1.00 89.75 109 PHE A C 1
ATOM 823 O O . PHE A 1 109 ? -7.258 12.137 -0.045 1.00 89.75 109 PHE A O 1
ATOM 830 N N . GLU A 1 110 ? -5.482 13.271 -0.824 1.00 92.19 110 GLU A N 1
ATOM 831 C CA . GLU A 1 110 ? -5.369 14.227 0.288 1.00 92.19 110 GLU A CA 1
ATOM 832 C C . GLU A 1 110 ? -5.281 13.539 1.666 1.00 92.19 110 GLU A C 1
ATOM 834 O O . GLU A 1 110 ? -5.883 13.969 2.654 1.00 92.19 110 GLU A O 1
ATOM 839 N N . VAL A 1 111 ? -4.517 12.445 1.737 1.00 93.81 111 VAL A N 1
ATOM 840 C CA . VAL A 1 111 ? -4.378 11.613 2.941 1.00 93.81 111 VAL A CA 1
ATOM 841 C C . VAL A 1 111 ? -2.981 11.706 3.559 1.00 93.81 111 VAL A C 1
ATOM 843 O O . VAL A 1 111 ? -1.996 11.899 2.842 1.00 93.81 111 VAL A O 1
ATOM 846 N N . PRO A 1 112 ? -2.852 11.516 4.886 1.00 93.12 112 PRO A N 1
ATOM 847 C CA . PRO A 1 112 ? -1.550 11.462 5.539 1.00 93.12 112 PRO A CA 1
ATOM 848 C C . PRO A 1 112 ? -0.704 10.271 5.071 1.00 93.12 112 PRO A C 1
ATOM 850 O O . PRO A 1 112 ? -1.214 9.190 4.763 1.00 93.12 112 PRO A O 1
ATOM 853 N N . VAL A 1 113 ? 0.615 10.460 5.099 1.00 92.38 113 VAL A N 1
ATOM 854 C CA . VAL A 1 113 ? 1.605 9.403 4.869 1.00 92.38 113 VAL A CA 1
ATOM 855 C C . VAL A 1 113 ? 2.246 9.030 6.200 1.00 92.38 113 VAL A C 1
ATOM 857 O O . VAL A 1 113 ? 2.709 9.902 6.933 1.00 92.38 113 VAL A O 1
ATOM 860 N N . TYR A 1 114 ? 2.295 7.738 6.501 1.00 92.56 114 TYR A N 1
ATOM 861 C CA . TYR A 1 114 ? 2.882 7.179 7.711 1.00 92.56 114 TYR A CA 1
ATOM 862 C C . TYR A 1 114 ? 4.100 6.316 7.377 1.00 92.56 114 TYR A C 1
ATOM 864 O O . TYR A 1 114 ? 4.118 5.608 6.369 1.00 92.56 114 TYR A O 1
ATOM 872 N N . GLY A 1 115 ? 5.101 6.316 8.252 1.00 88.50 115 GLY A N 1
ATOM 873 C CA . GLY A 1 115 ? 6.259 5.430 8.132 1.00 88.50 115 GLY A CA 1
ATOM 874 C C . GLY A 1 115 ? 7.403 5.832 9.057 1.00 88.50 115 GLY A C 1
ATOM 875 O O . GLY A 1 115 ? 7.296 6.796 9.808 1.00 88.50 115 GLY A O 1
ATOM 876 N N . ASN A 1 116 ? 8.514 5.099 9.003 1.00 81.75 116 ASN A N 1
ATOM 877 C CA . ASN A 1 116 ? 9.709 5.398 9.806 1.00 81.75 116 ASN A CA 1
ATOM 878 C C . ASN A 1 116 ? 10.789 6.185 9.021 1.00 81.75 116 ASN A C 1
ATOM 880 O O . ASN A 1 116 ? 11.777 6.633 9.592 1.00 81.75 116 ASN A O 1
ATOM 884 N N . GLY A 1 117 ? 10.612 6.364 7.708 1.00 75.62 117 GLY A N 1
ATOM 885 C CA . GLY A 1 117 ? 11.588 7.009 6.824 1.00 75.62 117 GLY A CA 1
ATOM 886 C C . GLY A 1 117 ? 11.426 8.523 6.667 1.00 75.62 117 GLY A C 1
ATOM 887 O O . GLY A 1 117 ? 10.601 9.162 7.318 1.00 75.62 117 GLY A O 1
ATOM 888 N N . HIS A 1 118 ? 12.221 9.077 5.751 1.00 74.25 118 HIS A N 1
ATOM 889 C CA . HIS A 1 118 ? 12.100 10.449 5.272 1.00 74.25 118 HIS A CA 1
ATOM 890 C C . HIS A 1 118 ? 11.894 10.436 3.759 1.00 74.25 118 HIS A C 1
ATOM 892 O O . HIS A 1 118 ? 12.624 9.749 3.044 1.00 74.25 118 HIS A O 1
ATOM 898 N N . LEU A 1 119 ? 10.922 11.210 3.283 1.00 73.69 119 LEU A N 1
ATOM 899 C CA . LEU A 1 119 ? 10.755 11.527 1.873 1.00 73.69 119 LEU A CA 1
ATOM 900 C C . LEU A 1 119 ? 10.927 13.031 1.703 1.00 73.69 119 LEU A C 1
ATOM 902 O O . LEU A 1 119 ? 10.213 13.810 2.336 1.00 73.69 119 LEU A O 1
ATOM 906 N N . ASP A 1 120 ? 11.854 13.425 0.830 1.00 73.56 120 ASP A N 1
ATOM 907 C CA . ASP A 1 120 ? 12.070 14.833 0.508 1.00 73.56 120 ASP A CA 1
ATOM 908 C C . ASP A 1 120 ? 10.742 15.469 0.069 1.00 73.56 120 ASP A C 1
ATOM 910 O O . ASP A 1 120 ? 9.997 14.885 -0.723 1.00 73.56 120 ASP A O 1
ATOM 914 N N . ASP A 1 121 ? 10.445 16.667 0.569 1.00 74.81 121 ASP A N 1
ATOM 915 C CA . ASP A 1 121 ? 9.246 17.451 0.241 1.00 74.81 121 ASP A CA 1
ATOM 916 C C . ASP A 1 121 ? 7.893 16.825 0.635 1.00 74.81 121 ASP A C 1
ATOM 918 O O . ASP A 1 121 ? 6.855 17.247 0.120 1.00 74.81 121 ASP A O 1
ATOM 922 N N . LEU A 1 122 ? 7.867 15.835 1.535 1.00 76.62 122 LEU A N 1
ATOM 923 C CA . LEU A 1 122 ? 6.618 15.284 2.062 1.00 76.62 122 LEU A CA 1
ATOM 924 C C . LEU A 1 122 ? 6.681 15.121 3.585 1.00 76.62 122 LEU A C 1
ATOM 926 O O . LEU A 1 122 ? 7.548 14.435 4.123 1.00 76.62 122 LEU A O 1
ATOM 930 N N . GLU A 1 123 ? 5.742 15.753 4.291 1.00 82.75 123 GLU A N 1
ATOM 931 C CA . GLU A 1 123 ? 5.608 15.577 5.736 1.00 82.75 123 GLU A CA 1
ATOM 932 C C . GLU A 1 123 ? 5.007 14.200 6.031 1.00 82.75 123 GLU A C 1
ATOM 934 O O . GLU A 1 123 ? 3.903 13.876 5.589 1.00 82.75 123 GLU A O 1
ATOM 939 N N . MET A 1 124 ? 5.755 13.381 6.768 1.00 87.31 124 MET A N 1
ATOM 940 C CA . MET A 1 124 ? 5.338 12.043 7.168 1.00 87.31 124 MET A CA 1
ATOM 941 C C . MET A 1 124 ? 5.033 12.004 8.661 1.00 87.31 124 MET A C 1
ATOM 943 O O . MET A 1 124 ? 5.785 12.533 9.481 1.00 87.31 124 MET A O 1
ATOM 947 N N . ILE A 1 125 ? 3.962 11.304 9.023 1.00 92.19 125 ILE A N 1
ATOM 948 C CA . ILE A 1 125 ? 3.665 10.953 10.407 1.00 92.19 125 ILE A CA 1
ATOM 949 C C . ILE A 1 125 ? 4.554 9.769 10.786 1.00 92.19 125 ILE A C 1
ATOM 951 O O . ILE A 1 125 ? 4.409 8.663 10.260 1.00 92.19 125 ILE A O 1
ATOM 955 N N . HIS A 1 126 ? 5.489 10.014 11.701 1.00 91.00 126 HIS A N 1
ATOM 956 C CA . HIS A 1 126 ? 6.416 8.984 12.144 1.00 91.00 126 HIS A CA 1
ATOM 957 C C . HIS A 1 126 ? 5.698 7.912 12.969 1.00 91.00 126 HIS A C 1
ATOM 959 O O . HIS A 1 126 ? 4.969 8.244 13.904 1.00 91.00 126 HIS A O 1
ATOM 965 N N . LEU A 1 127 ? 5.941 6.641 12.642 1.00 90.06 127 LEU A N 1
ATOM 966 C CA . LEU A 1 127 ? 5.508 5.49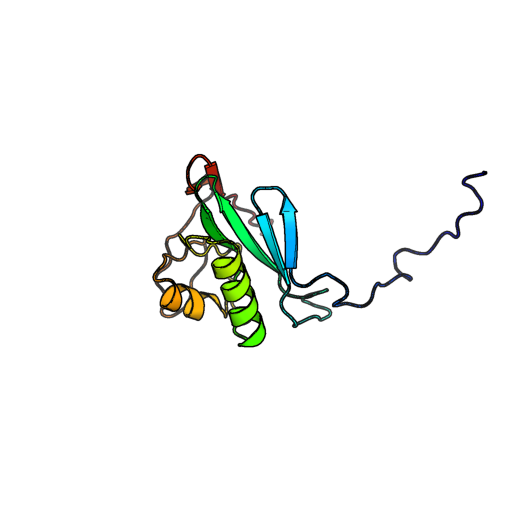9 13.447 1.00 90.06 127 LEU A CA 1
ATOM 967 C C . LEU A 1 127 ? 6.720 4.791 14.058 1.00 90.06 127 LEU A C 1
ATOM 969 O O . LEU A 1 127 ? 7.664 4.409 13.358 1.00 90.06 127 LEU A O 1
ATOM 973 N N . SER A 1 128 ? 6.658 4.605 15.371 1.00 89.94 128 SER A N 1
ATOM 974 C CA . SER A 1 128 ? 7.598 3.836 16.182 1.00 89.94 128 SER A CA 1
ATOM 975 C C . SER A 1 128 ? 7.097 2.409 16.399 1.00 89.94 128 SER A C 1
ATOM 977 O O . SER A 1 128 ? 5.953 2.068 16.099 1.00 89.94 128 SER A O 1
ATOM 979 N N . ASP A 1 129 ? 7.962 1.559 16.949 1.00 91.69 129 ASP A N 1
ATOM 980 C CA . ASP A 1 129 ? 7.584 0.198 17.320 1.00 91.69 129 ASP A CA 1
ATOM 981 C C . ASP A 1 129 ? 6.405 0.186 18.310 1.00 91.69 129 ASP A C 1
ATOM 983 O O . ASP A 1 129 ? 6.429 0.868 19.336 1.00 91.69 129 ASP A O 1
ATOM 987 N N . ASN A 1 130 ? 5.397 -0.634 18.012 1.00 92.94 130 ASN A N 1
ATOM 988 C CA . ASN A 1 130 ? 4.110 -0.761 18.703 1.00 92.94 130 ASN A CA 1
ATOM 989 C C . ASN A 1 130 ? 3.158 0.439 18.593 1.00 92.94 130 ASN A C 1
ATOM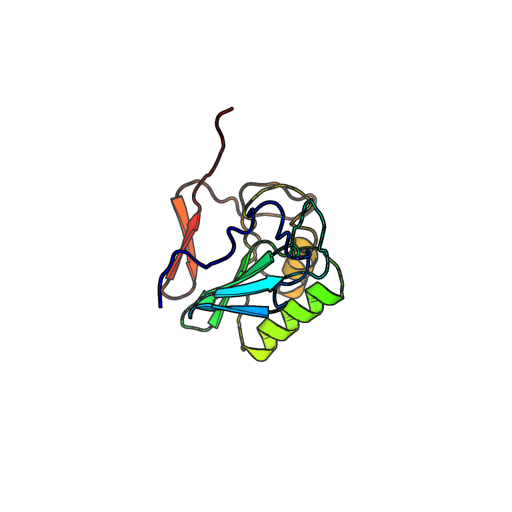 991 O O . ASN A 1 130 ? 2.079 0.396 19.197 1.00 92.94 130 ASN A O 1
ATOM 995 N N . ASP A 1 131 ? 3.482 1.469 17.808 1.00 94.38 131 ASP A N 1
ATOM 996 C CA . ASP A 1 131 ? 2.490 2.489 17.478 1.00 94.38 131 ASP A CA 1
ATOM 997 C C . ASP A 1 131 ? 1.338 1.856 16.696 1.00 94.38 131 ASP A C 1
ATOM 999 O O . ASP A 1 131 ? 1.514 0.926 15.905 1.00 94.38 131 ASP A O 1
ATOM 1003 N N . SER A 1 132 ? 0.127 2.357 16.928 1.00 94.50 132 SER A N 1
ATOM 1004 C CA . SER A 1 132 ? -1.070 1.835 16.277 1.00 94.50 132 SER A CA 1
ATOM 1005 C C . SER A 1 132 ? -1.887 2.939 15.637 1.00 94.50 132 SER A C 1
ATOM 1007 O O . SER A 1 132 ? -2.064 4.005 16.227 1.00 94.50 132 SER A O 1
ATOM 1009 N N . ILE A 1 133 ? -2.447 2.629 14.476 1.00 95.69 133 ILE A N 1
ATOM 1010 C CA . ILE A 1 133 ? -3.365 3.475 13.719 1.00 95.69 133 ILE A CA 1
ATOM 1011 C C . ILE A 1 133 ? -4.686 2.729 13.556 1.00 95.69 133 ILE A C 1
ATOM 1013 O O . ILE A 1 133 ? -4.712 1.517 13.331 1.00 95.69 133 ILE A O 1
ATOM 1017 N N . GLU A 1 134 ? -5.790 3.449 13.708 1.00 96.81 134 GLU A N 1
ATOM 1018 C CA . GLU A 1 134 ? -7.127 2.871 13.608 1.00 96.81 134 GLU A CA 1
ATOM 1019 C C . GLU A 1 134 ? -7.542 2.706 12.144 1.00 96.81 134 GLU A C 1
ATOM 1021 O O . GLU A 1 134 ? -7.306 3.580 11.310 1.00 96.81 134 GLU A O 1
ATOM 1026 N N . LEU A 1 135 ? -8.181 1.576 11.852 1.00 96.31 135 LEU A N 1
ATOM 1027 C CA . LEU A 1 135 ? -8.822 1.276 10.581 1.00 96.31 135 LEU A CA 1
ATOM 1028 C C . LEU A 1 135 ? -10.224 0.752 10.893 1.00 96.31 135 LEU A C 1
ATOM 1030 O O . LEU A 1 135 ? -10.430 -0.443 11.108 1.00 96.31 135 LEU A O 1
ATOM 1034 N N . ASP A 1 136 ? -11.170 1.682 10.985 1.00 96.69 136 ASP A N 1
ATOM 1035 C CA . ASP A 1 136 ? -12.510 1.447 11.518 1.00 96.69 136 ASP A CA 1
ATOM 1036 C C . ASP A 1 136 ? -12.489 0.754 12.896 1.00 96.69 136 ASP A C 1
ATOM 1038 O O . ASP A 1 136 ? -11.982 1.322 13.861 1.00 96.69 136 ASP A O 1
ATOM 1042 N N . SER A 1 137 ? -13.055 -0.453 13.024 1.00 95.56 137 SER A N 1
ATOM 1043 C CA . SER A 1 137 ? -13.013 -1.241 14.267 1.00 95.56 137 SER A CA 1
ATOM 1044 C C . SER A 1 137 ? -11.701 -2.014 14.478 1.00 95.56 137 SER A C 1
ATOM 1046 O O . SER A 1 137 ? -11.485 -2.585 15.549 1.00 95.56 137 SER A O 1
ATOM 1048 N N . SER A 1 138 ? -10.824 -2.040 13.471 1.00 94.38 138 SER A N 1
ATOM 1049 C CA . SER A 1 138 ? -9.528 -2.720 13.493 1.00 94.38 138 SER A CA 1
ATOM 1050 C C . SER A 1 138 ? -8.381 -1.755 13.801 1.00 94.38 138 SER A C 1
ATOM 1052 O O . SER A 1 138 ? -8.527 -0.534 13.766 1.00 94.38 138 SER A O 1
ATOM 1054 N N . LYS A 1 139 ? -7.203 -2.312 14.099 1.00 94.00 139 LYS A N 1
ATOM 1055 C CA . LYS A 1 139 ? -5.963 -1.548 14.275 1.00 94.00 139 LYS A CA 1
ATOM 1056 C C . LYS A 1 139 ? -4.856 -2.120 13.409 1.00 94.00 139 LYS A C 1
ATOM 1058 O O . LYS A 1 139 ? -4.688 -3.336 13.347 1.00 94.00 139 LYS A O 1
ATOM 1063 N N . VAL A 1 140 ? -4.079 -1.232 12.805 1.00 93.81 140 VAL A N 1
ATOM 1064 C CA . VAL A 1 140 ? -2.788 -1.549 12.197 1.00 93.81 140 VAL A CA 1
ATOM 1065 C C . VAL A 1 140 ? -1.714 -1.205 13.220 1.00 93.81 140 VAL A C 1
ATOM 1067 O O . VAL A 1 140 ? -1.718 -0.100 13.757 1.00 93.81 140 VAL A O 1
ATOM 1070 N N . ILE A 1 141 ? -0.833 -2.157 13.525 1.00 93.94 141 ILE A N 1
ATOM 1071 C CA . ILE A 1 141 ? 0.237 -1.997 14.517 1.00 93.94 141 ILE A CA 1
ATOM 1072 C C . ILE A 1 141 ? 1.568 -1.993 13.772 1.00 93.94 141 ILE A C 1
ATOM 1074 O O . ILE A 1 141 ? 1.862 -2.932 13.030 1.00 93.94 141 ILE A O 1
ATOM 1078 N N . ALA A 1 142 ? 2.360 -0.944 13.966 1.00 91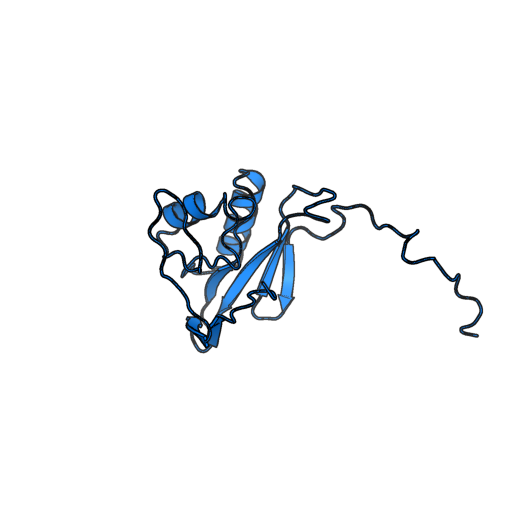.31 142 ALA A N 1
ATOM 1079 C CA . ALA A 1 142 ? 3.720 -0.869 13.464 1.00 91.31 142 ALA A CA 1
ATOM 1080 C C . ALA A 1 142 ? 4.615 -1.791 14.298 1.00 91.31 142 ALA A C 1
ATOM 1082 O O . ALA A 1 142 ? 4.656 -1.687 15.522 1.00 91.31 142 ALA A O 1
ATOM 1083 N N . LEU A 1 143 ? 5.327 -2.696 13.632 1.00 89.31 143 LEU A N 1
ATOM 1084 C CA . LEU A 1 143 ? 6.320 -3.563 14.259 1.00 89.31 143 LEU A CA 1
ATOM 1085 C C . LEU A 1 143 ? 7.681 -3.228 13.660 1.00 89.31 143 LEU A C 1
ATOM 1087 O O . LEU A 1 143 ? 7.887 -3.374 12.455 1.00 89.31 143 LEU A O 1
ATOM 1091 N N . GLY A 1 144 ? 8.599 -2.750 14.493 1.00 82.25 144 GLY A N 1
ATOM 1092 C CA . GLY A 1 144 ? 9.951 -2.408 14.079 1.00 82.25 144 GLY A CA 1
ATOM 1093 C C . GLY A 1 144 ? 10.753 -3.665 13.749 1.00 82.25 144 GLY A C 1
ATOM 1094 O O . GLY A 1 144 ? 10.959 -4.522 14.603 1.00 82.25 144 GLY A O 1
ATOM 1095 N N . THR A 1 145 ? 11.248 -3.771 12.516 1.00 78.69 145 THR A N 1
ATOM 1096 C CA . THR A 1 145 ? 12.032 -4.929 12.049 1.00 78.69 145 THR A CA 1
ATOM 1097 C C . THR A 1 145 ? 13.480 -4.563 11.720 1.00 78.69 145 THR A C 1
ATOM 1099 O O . THR A 1 145 ? 14.032 -5.026 10.720 1.00 78.69 145 THR A O 1
ATOM 1102 N N . SER A 1 146 ? 14.116 -3.709 12.528 1.00 70.88 146 SER A N 1
ATOM 1103 C CA . SER A 1 146 ? 15.541 -3.394 12.367 1.00 70.88 146 SER A CA 1
ATOM 1104 C C . SER A 1 146 ? 16.381 -4.670 12.496 1.00 70.88 146 SER A C 1
ATOM 1106 O O . SER A 1 146 ? 16.322 -5.351 13.522 1.00 70.88 146 SER A O 1
ATOM 1108 N N . GLY A 1 147 ? 17.145 -5.008 11.452 1.00 58.41 147 GLY A N 1
ATOM 1109 C CA . GLY A 1 147 ? 18.081 -6.135 11.480 1.00 58.41 147 GLY A CA 1
ATOM 1110 C C . GLY A 1 147 ? 19.213 -5.929 12.499 1.00 58.41 147 GLY A C 1
ATOM 1111 O O . GLY A 1 147 ? 19.397 -4.812 12.990 1.00 58.41 147 GLY A O 1
ATOM 1112 N N . PRO A 1 148 ? 19.988 -6.979 12.833 1.00 44.94 148 PRO A N 1
ATOM 1113 C CA . PRO A 1 148 ? 21.199 -6.799 13.625 1.00 44.94 148 PRO A CA 1
ATOM 1114 C C . PRO A 1 148 ? 22.168 -5.888 12.857 1.00 44.94 148 PRO A C 1
ATOM 1116 O O . PRO A 1 148 ? 22.437 -6.132 11.681 1.00 44.94 148 PRO A O 1
ATOM 1119 N N . HIS A 1 149 ? 22.628 -4.826 13.523 1.00 39.81 149 HIS A N 1
ATOM 1120 C CA . HIS A 1 149 ? 23.660 -3.914 13.023 1.00 39.81 149 HIS A CA 1
ATOM 1121 C C . HIS A 1 149 ? 24.986 -4.628 12.735 1.00 39.81 149 HIS A C 1
ATOM 1123 O O . HIS A 1 149 ? 25.327 -5.568 13.492 1.00 39.81 149 HIS A O 1
#

InterPro domains:
  IPR001279 Metallo-beta-lactamase [PF00753] (43-119)
  IPR036866 Ribonuclease Z/Hydroxyacylglutathione hydrolase-like [G3DSA:3.60.15.10] (18-148)
  IPR036866 Ribonuclease Z/Hydroxyacylglutathione hydrolase-like [SSF56281] (27-149)

Sequence (149 aa):
MNFEDLPVVDPRVAQVPFGSMETVTEIGPNAIRIVAPNASPMTLDGTNTYLLVGDKLSTFIVDPGPSTLEHLLEVKGVIEKKGLDPRGILLTHGHFDHSEATKAFGLEFEVPVYGNGHLDDLEMIHLSDNDSIELDSSKVIALGTSGPH

pLDDT: mean 84.63, std 14.83, range [39.81, 98.25]

Secondary structure (DSSP, 8-state):
--GGGS----TTT--PPTT-S-SEEEEETTEEEEE-S--BTTTBT-PEEEEEE-TTSEEEEES-----HHHHHHHHHHHHHHT-EEEEEE-SS--GGG-HHHHHHHHHHT--EEESS-BTTB-EEE--TT-EEEETTEEEE----PPP-

Radius of gyration: 17.8 Å; chains: 1; bounding box: 40×62×34 Å

Foldseek 3Di:
DDPVPDPPDDPVNPPPQALPDDQWDDPDPFKIWGFDPPDDPVQRNHQIWMWGAAPVQETEIEQQAALDPVSVVVVVVVCVVSVHQYAEYEYLDADPRRCNCVVVCCVVNVHAYEECYDDPPHDHDYDDAQDWDDRDPDIDGRHDDDDDD